Protein AF-A0A920E9E6-F1 (afdb_monomer_lite)

Structure (mmCIF, N/CA/C/O backbone):
data_AF-A0A920E9E6-F1
#
_entry.id   AF-A0A920E9E6-F1
#
loop_
_atom_site.group_PDB
_atom_site.id
_atom_site.type_symbol
_atom_site.label_atom_id
_atom_site.label_alt_id
_atom_site.label_comp_id
_atom_site.label_asym_id
_atom_site.label_entity_id
_atom_site.label_seq_id
_atom_site.pdbx_PDB_ins_code
_atom_site.Cartn_x
_atom_site.Cartn_y
_atom_site.Cartn_z
_atom_site.occupancy
_atom_site.B_iso_or_equiv
_atom_site.auth_seq_id
_atom_site.auth_comp_id
_atom_site.auth_asym_id
_atom_site.auth_atom_id
_atom_site.pdbx_PDB_model_num
ATOM 1 N N . MET A 1 1 ? 6.542 4.806 0.083 1.00 91.62 1 MET A N 1
ATOM 2 C CA . MET A 1 1 ? 5.845 4.880 1.386 1.00 91.62 1 MET A CA 1
ATOM 3 C C . MET A 1 1 ? 5.274 3.517 1.734 1.00 91.62 1 MET A C 1
ATOM 5 O O . MET A 1 1 ? 4.768 2.864 0.834 1.00 91.62 1 MET A O 1
ATOM 9 N N . ALA A 1 2 ? 5.336 3.093 2.996 1.00 94.56 2 ALA A N 1
ATOM 10 C CA . ALA A 1 2 ? 4.721 1.847 3.456 1.00 94.56 2 ALA A CA 1
ATOM 11 C C . ALA A 1 2 ? 3.650 2.130 4.517 1.00 94.56 2 ALA A C 1
ATOM 13 O O . ALA A 1 2 ? 3.844 3.011 5.350 1.00 94.56 2 ALA A O 1
ATOM 14 N N . ILE A 1 3 ? 2.544 1.390 4.472 1.00 95.31 3 ILE A N 1
ATOM 15 C CA . ILE A 1 3 ? 1.413 1.484 5.402 1.00 95.31 3 ILE A CA 1
ATOM 16 C C . ILE A 1 3 ? 1.214 0.118 6.060 1.00 95.31 3 ILE A C 1
ATOM 18 O O . ILE A 1 3 ? 1.211 -0.901 5.370 1.00 95.31 3 ILE A O 1
ATOM 22 N N . ASP A 1 4 ? 1.038 0.105 7.380 1.00 95.56 4 ASP A N 1
ATOM 23 C CA . ASP A 1 4 ? 0.566 -1.065 8.128 1.00 95.56 4 ASP A CA 1
ATOM 24 C C . ASP A 1 4 ? -0.953 -1.200 7.926 1.00 95.56 4 ASP A C 1
ATOM 26 O O . ASP A 1 4 ? -1.716 -0.320 8.325 1.00 95.56 4 ASP A O 1
ATOM 30 N N . HIS A 1 5 ? -1.388 -2.268 7.256 1.00 92.94 5 HIS A N 1
ATOM 31 C CA . HIS A 1 5 ? -2.804 -2.570 7.002 1.00 92.94 5 HIS A CA 1
ATOM 32 C C . HIS A 1 5 ? -3.431 -3.420 8.117 1.00 92.94 5 HIS A C 1
ATOM 34 O O . HIS A 1 5 ? -4.605 -3.783 8.034 1.00 92.94 5 HIS A O 1
ATOM 40 N N . GLY A 1 6 ? -2.679 -3.715 9.180 1.00 92.81 6 GLY A N 1
ATOM 41 C CA . GLY A 1 6 ? -3.085 -4.654 10.214 1.00 92.81 6 GLY A CA 1
ATOM 42 C C . GLY A 1 6 ? -2.985 -6.102 9.723 1.00 92.81 6 GLY A C 1
ATOM 43 O O . GLY A 1 6 ? -2.160 -6.406 8.859 1.00 92.81 6 GLY A O 1
ATOM 44 N N . PRO A 1 7 ? -3.767 -7.028 10.299 1.00 94.19 7 PRO A N 1
ATOM 45 C CA . PRO A 1 7 ? -3.766 -8.404 9.836 1.00 94.19 7 PRO A CA 1
ATOM 46 C C . PRO A 1 7 ? -4.507 -8.542 8.502 1.00 94.19 7 PRO A C 1
ATOM 48 O O . PRO A 1 7 ? -5.372 -7.730 8.171 1.00 94.19 7 PRO A O 1
ATOM 51 N N . ASP A 1 8 ? -4.169 -9.585 7.757 1.00 92.44 8 ASP A N 1
ATOM 52 C CA . ASP A 1 8 ? -4.918 -10.088 6.613 1.00 92.44 8 ASP A CA 1
ATOM 53 C C . ASP A 1 8 ? -6.119 -10.952 7.074 1.00 92.44 8 ASP A C 1
ATOM 55 O O . ASP A 1 8 ? -6.320 -11.141 8.280 1.00 92.44 8 ASP A O 1
ATOM 59 N N . PRO A 1 9 ? -6.934 -11.510 6.156 1.00 89.81 9 PRO A N 1
ATOM 60 C CA . PRO A 1 9 ? -8.052 -12.378 6.533 1.00 89.81 9 PRO A CA 1
ATOM 61 C C . PRO A 1 9 ? -7.647 -13.654 7.296 1.00 89.81 9 PRO A C 1
ATOM 63 O O . PRO A 1 9 ? -8.490 -14.251 7.960 1.00 89.81 9 PRO A O 1
ATOM 66 N N . GLY A 1 10 ? -6.382 -14.077 7.205 1.00 90.69 10 GLY A N 1
ATOM 67 C CA . GLY A 1 10 ? -5.808 -15.201 7.949 1.00 90.69 10 GLY A CA 1
ATOM 68 C C . GLY A 1 10 ? -5.214 -14.817 9.310 1.00 90.69 10 GLY A C 1
ATOM 69 O O . GLY A 1 10 ? -4.783 -15.700 10.048 1.00 90.69 10 GLY A O 1
ATOM 70 N N . GLY A 1 11 ? -5.198 -13.529 9.669 1.00 93.25 11 GLY A N 1
ATOM 71 C CA . GLY A 1 11 ? -4.639 -13.022 10.924 1.00 93.25 11 GLY A CA 1
ATOM 72 C C . GLY A 1 11 ? -3.153 -12.649 10.868 1.00 93.25 11 GLY A C 1
ATOM 73 O O . GLY A 1 11 ? -2.601 -12.201 11.874 1.00 93.25 11 GLY A O 1
ATOM 74 N N . GLU A 1 12 ? -2.486 -12.796 9.724 1.00 94.25 12 GLU A N 1
ATOM 75 C CA . GLU A 1 12 ? -1.070 -12.454 9.572 1.00 94.25 12 GLU A CA 1
ATOM 76 C C . GLU A 1 12 ? -0.887 -10.973 9.248 1.00 94.25 12 GLU A C 1
ATOM 78 O O . GLU A 1 12 ? -1.638 -10.412 8.456 1.00 94.25 12 GLU A O 1
ATOM 83 N N . LYS A 1 13 ? 0.155 -10.332 9.792 1.00 95.31 13 LYS A N 1
ATOM 84 C CA . LYS A 1 13 ? 0.445 -8.919 9.496 1.00 95.31 13 LYS A CA 1
ATOM 85 C C . LYS A 1 13 ? 0.567 -8.659 7.996 1.00 95.31 13 LYS A C 1
ATOM 87 O O . LYS A 1 13 ? 1.121 -9.473 7.252 1.00 95.31 13 LYS A O 1
ATOM 92 N N . LEU A 1 14 ? 0.108 -7.488 7.578 1.00 95.81 14 LEU A N 1
ATOM 93 C CA . LEU A 1 14 ? 0.151 -7.051 6.198 1.00 95.81 14 LEU A CA 1
ATOM 94 C C . LEU A 1 14 ? 0.602 -5.594 6.117 1.00 95.81 14 LEU A C 1
ATOM 96 O O . LEU A 1 14 ? -0.019 -4.688 6.663 1.00 95.81 14 LEU A O 1
ATOM 100 N N . TYR A 1 15 ? 1.685 -5.369 5.390 1.00 96.25 15 TYR A N 1
ATOM 101 C CA . TYR A 1 15 ? 2.197 -4.055 5.035 1.00 96.25 15 TYR A CA 1
ATOM 102 C C . TYR A 1 15 ? 2.004 -3.845 3.540 1.00 96.25 15 TYR A C 1
ATOM 104 O O . TYR A 1 15 ? 2.302 -4.743 2.754 1.00 96.25 15 TYR A O 1
ATOM 112 N N . ALA A 1 16 ? 1.561 -2.658 3.137 1.00 95.00 16 ALA A N 1
ATOM 113 C CA . ALA A 1 16 ? 1.485 -2.274 1.734 1.00 95.00 16 ALA A CA 1
ATOM 114 C C . ALA A 1 16 ? 2.489 -1.168 1.429 1.00 95.00 16 ALA A C 1
ATOM 116 O O . ALA A 1 16 ? 2.504 -0.117 2.069 1.00 95.00 16 ALA A O 1
ATOM 117 N N . LEU A 1 17 ? 3.322 -1.408 0.427 1.00 95.06 17 LEU A N 1
ATOM 118 C CA . LEU A 1 17 ? 4.293 -0.485 -0.121 1.00 95.06 17 LEU A CA 1
ATOM 119 C C . LEU A 1 17 ? 3.733 0.168 -1.386 1.00 95.06 17 LEU A C 1
ATOM 121 O O . LEU A 1 17 ? 3.371 -0.512 -2.343 1.00 95.06 17 LEU A O 1
ATOM 125 N N . TYR A 1 18 ? 3.771 1.495 -1.392 1.00 93.06 18 TYR A N 1
ATOM 126 C CA . TYR A 1 18 ? 3.472 2.375 -2.514 1.00 93.06 18 TYR A CA 1
ATOM 127 C C . TYR A 1 18 ? 4.778 3.061 -2.934 1.00 93.06 18 TYR A C 1
ATOM 129 O O . TYR A 1 18 ? 5.289 3.946 -2.234 1.00 93.06 18 TYR A O 1
ATOM 137 N N . GLY A 1 19 ? 5.383 2.581 -4.017 1.00 90.06 19 GLY A N 1
ATOM 138 C CA . GLY A 1 19 ? 6.571 3.163 -4.639 1.00 90.06 19 GLY A CA 1
ATOM 139 C C . GLY A 1 19 ? 6.209 4.166 -5.732 1.00 90.06 19 GLY A C 1
ATOM 140 O O . GLY A 1 19 ? 5.037 4.359 -6.038 1.00 90.06 19 GLY A O 1
ATOM 141 N N . HIS A 1 20 ? 7.224 4.806 -6.310 1.00 88.06 20 HIS A N 1
ATOM 142 C CA . HIS A 1 20 ? 7.060 5.777 -7.401 1.00 88.06 20 HIS A CA 1
ATOM 143 C C . HIS A 1 20 ? 6.187 7.002 -7.063 1.00 88.06 20 HIS A C 1
ATOM 145 O O . HIS A 1 20 ? 5.621 7.655 -7.937 1.00 88.06 20 HIS A O 1
ATOM 151 N N . LEU A 1 21 ? 6.085 7.335 -5.772 1.00 87.50 21 LEU A N 1
ATOM 152 C CA . LEU A 1 21 ? 5.413 8.543 -5.296 1.00 87.50 21 LEU A CA 1
ATOM 153 C C . LEU A 1 21 ? 6.378 9.735 -5.294 1.00 87.50 21 LEU A C 1
ATOM 155 O O . LEU A 1 21 ? 7.560 9.582 -4.978 1.00 87.50 21 LEU A O 1
ATOM 159 N N . GLY A 1 22 ? 5.859 10.914 -5.633 1.00 86.12 22 GLY A N 1
ATOM 160 C CA . GLY A 1 22 ? 6.586 12.182 -5.620 1.00 86.12 22 GLY A CA 1
ATOM 161 C C . GLY A 1 22 ? 6.277 12.986 -4.364 1.00 86.12 22 GLY A C 1
ATOM 162 O O . GLY A 1 22 ? 7.109 13.090 -3.466 1.00 86.12 22 GLY A O 1
ATOM 163 N N . ALA A 1 23 ? 5.070 13.551 -4.305 1.00 87.81 23 ALA A N 1
ATOM 164 C CA . ALA A 1 23 ? 4.576 14.269 -3.135 1.00 87.81 23 ALA A CA 1
ATOM 165 C C . ALA A 1 23 ? 3.841 13.314 -2.184 1.00 87.81 23 ALA A C 1
ATOM 167 O O . ALA A 1 23 ? 3.077 12.450 -2.619 1.00 87.81 23 ALA A O 1
ATOM 168 N N . HIS A 1 24 ? 4.053 13.481 -0.880 1.00 92.19 24 HIS A N 1
ATOM 169 C CA . HIS A 1 24 ? 3.324 12.757 0.162 1.00 92.19 24 HIS A CA 1
ATOM 170 C C . HIS A 1 24 ? 2.268 13.677 0.785 1.00 92.19 24 HIS A C 1
ATOM 172 O O . HIS A 1 24 ? 2.493 14.878 0.915 1.00 92.19 24 HIS A O 1
ATOM 178 N N . SER A 1 25 ? 1.119 13.116 1.161 1.00 93.44 25 SER A N 1
ATOM 179 C CA . SER A 1 25 ? 0.017 13.841 1.818 1.00 93.44 25 SER A CA 1
ATOM 180 C C . SER A 1 25 ? -0.221 13.388 3.260 1.00 93.44 25 SER A C 1
ATOM 182 O O . SER A 1 25 ? -1.208 13.797 3.859 1.00 93.44 25 SER A O 1
ATOM 184 N N . VAL A 1 26 ? 0.650 12.520 3.779 1.00 94.81 26 VAL A N 1
ATOM 185 C CA . VAL A 1 26 ? 0.593 11.943 5.128 1.00 94.81 26 VAL A CA 1
ATOM 186 C C . VAL A 1 26 ? 2.002 11.818 5.705 1.00 94.81 26 VAL A C 1
ATOM 188 O O . VAL A 1 26 ? 2.983 11.772 4.951 1.00 94.81 26 VAL A O 1
ATOM 191 N N . GLU A 1 27 ? 2.094 11.727 7.029 1.00 95.12 27 GLU A N 1
ATOM 192 C CA . GLU A 1 27 ? 3.361 11.625 7.766 1.00 95.12 27 GLU A CA 1
ATOM 193 C C . GLU A 1 27 ? 3.581 10.246 8.417 1.00 95.12 27 GLU A C 1
ATOM 195 O O . GLU A 1 27 ? 2.673 9.419 8.534 1.00 95.12 27 GLU A O 1
ATOM 200 N N . GLU A 1 28 ? 4.820 9.964 8.841 1.00 93.56 28 GLU A N 1
ATOM 201 C CA . GLU A 1 28 ? 5.134 8.724 9.561 1.00 93.56 28 GLU A CA 1
ATOM 202 C C . GLU A 1 28 ? 4.382 8.673 10.901 1.00 93.56 28 GLU A C 1
ATOM 204 O O . GLU A 1 28 ? 4.426 9.607 11.696 1.00 93.56 28 GLU A O 1
ATOM 209 N N . GLY A 1 29 ? 3.690 7.559 11.152 1.00 95.06 29 GLY A N 1
ATOM 210 C CA . GLY A 1 29 ? 2.857 7.373 12.344 1.00 95.06 29 GLY A CA 1
ATOM 211 C C . GLY A 1 29 ? 1.410 7.859 12.195 1.00 95.06 29 GLY A C 1
ATOM 212 O O . GLY A 1 29 ? 0.590 7.577 13.072 1.00 95.06 29 GLY A O 1
ATOM 213 N N . GLU A 1 30 ? 1.060 8.523 11.090 1.00 97.00 30 GLU A N 1
ATOM 214 C CA . GLU A 1 30 ? -0.317 8.930 10.821 1.00 97.00 30 GLU A CA 1
ATOM 215 C C . GLU A 1 30 ? -1.222 7.716 10.549 1.00 97.00 30 GLU A C 1
ATOM 217 O O . GLU A 1 30 ? -0.883 6.799 9.795 1.00 97.00 30 GLU A O 1
ATOM 222 N N . LYS A 1 31 ? -2.417 7.713 11.154 1.00 95.69 31 LYS A N 1
ATOM 223 C CA . LYS A 1 31 ? -3.454 6.717 10.861 1.00 95.69 31 LYS A CA 1
ATOM 224 C C . LYS A 1 31 ? -4.239 7.141 9.629 1.00 95.69 31 LYS A C 1
ATOM 226 O O . LYS A 1 31 ? -4.950 8.142 9.663 1.00 95.69 31 LYS A O 1
ATOM 231 N N . VAL A 1 32 ? -4.181 6.321 8.589 1.00 93.38 32 VAL A N 1
ATOM 232 C CA . VAL A 1 32 ? -4.903 6.556 7.336 1.00 93.38 32 VAL A CA 1
ATOM 233 C C . VAL A 1 32 ? -6.196 5.748 7.263 1.00 93.38 32 VAL A C 1
ATOM 235 O O . VAL A 1 32 ? -6.315 4.670 7.848 1.00 93.38 32 VAL A O 1
ATOM 238 N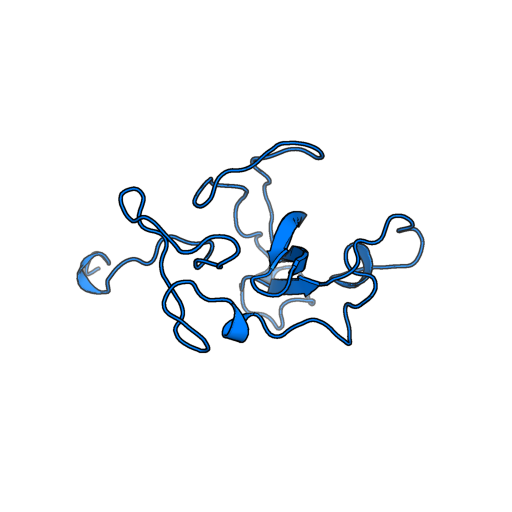 N . LYS A 1 33 ? -7.180 6.261 6.523 1.00 91.12 33 LYS A N 1
ATOM 239 C CA . LYS A 1 33 ? -8.436 5.558 6.220 1.00 91.12 33 LYS A CA 1
ATOM 240 C C . LYS A 1 33 ? -8.406 4.969 4.812 1.00 91.12 33 LYS A C 1
ATOM 242 O O . LYS A 1 33 ? -7.746 5.496 3.918 1.00 91.12 33 LYS A O 1
ATOM 247 N N . ARG A 1 34 ? -9.173 3.898 4.586 1.00 89.94 34 ARG A N 1
ATOM 248 C CA . ARG A 1 34 ? -9.397 3.359 3.235 1.00 89.94 34 ARG A CA 1
ATOM 249 C C . ARG A 1 34 ? -9.910 4.478 2.318 1.00 89.94 34 ARG A C 1
ATOM 251 O O . ARG A 1 34 ? -10.834 5.195 2.692 1.00 89.94 34 ARG A O 1
ATOM 258 N N . GLY A 1 35 ? -9.283 4.634 1.153 1.00 88.50 35 GLY A N 1
ATOM 259 C CA . GLY A 1 35 ? -9.620 5.676 0.179 1.00 88.50 35 GLY A CA 1
ATOM 260 C C . GLY A 1 35 ? -9.076 7.077 0.479 1.00 88.50 35 GLY A C 1
ATOM 261 O O . GLY A 1 35 ? -9.276 7.981 -0.327 1.00 88.50 35 GLY A O 1
ATOM 262 N N . GLN A 1 36 ? -8.378 7.284 1.601 1.00 91.00 36 GLN A N 1
ATOM 263 C CA . GLN A 1 36 ? -7.699 8.551 1.878 1.00 91.00 36 GLN A CA 1
ATOM 264 C C . GLN A 1 36 ? -6.561 8.774 0.873 1.00 91.00 36 GLN A C 1
ATOM 266 O O . GLN A 1 36 ? -5.777 7.866 0.595 1.00 91.00 36 GLN A O 1
ATOM 271 N N . LYS A 1 37 ? -6.435 10.002 0.357 1.00 90.38 37 LYS A N 1
ATOM 272 C CA . LYS A 1 37 ? -5.278 10.398 -0.453 1.00 90.38 37 LYS A CA 1
ATOM 273 C C . LYS A 1 37 ? -4.029 10.430 0.430 1.00 90.38 37 LYS A C 1
ATOM 275 O O . LYS A 1 37 ? -3.977 11.181 1.396 1.00 90.38 37 LYS A O 1
ATOM 280 N N . ILE A 1 38 ? -3.028 9.633 0.065 1.00 92.25 38 ILE A N 1
ATOM 281 C CA . ILE A 1 38 ? -1.755 9.513 0.799 1.00 92.25 38 ILE A CA 1
ATOM 282 C C . ILE A 1 38 ? -0.568 10.145 0.057 1.00 92.25 38 ILE A C 1
ATOM 284 O O . ILE A 1 38 ? 0.502 10.336 0.630 1.00 92.25 38 ILE A O 1
ATOM 288 N N . GLY A 1 39 ? -0.738 10.492 -1.218 1.00 91.19 39 GLY A N 1
ATOM 289 C CA . GLY A 1 39 ? 0.298 11.123 -2.024 1.00 91.19 39 GLY A CA 1
ATOM 290 C C . GLY A 1 39 ? -0.088 11.239 -3.492 1.00 91.19 39 GLY A C 1
ATOM 291 O O . GLY A 1 39 ? -1.232 10.980 -3.874 1.00 91.19 39 GLY A O 1
ATOM 292 N N . GLU A 1 40 ? 0.888 11.625 -4.304 1.00 89.12 40 GLU A N 1
ATOM 293 C CA . GLU A 1 40 ? 0.780 11.768 -5.755 1.00 89.12 40 GLU A CA 1
ATOM 294 C C . GLU A 1 40 ? 1.909 11.007 -6.451 1.00 89.12 40 GLU A C 1
ATOM 296 O O . GLU A 1 40 ? 3.005 10.850 -5.902 1.00 89.12 40 GLU A O 1
ATOM 301 N N . MET A 1 41 ? 1.642 10.538 -7.671 1.00 85.19 41 MET A N 1
ATOM 302 C CA . MET A 1 41 ? 2.656 9.903 -8.513 1.00 85.19 41 MET A CA 1
ATOM 303 C C . MET A 1 41 ? 3.807 10.875 -8.781 1.00 85.19 41 MET A C 1
ATOM 305 O O . MET A 1 41 ? 3.587 12.049 -9.072 1.00 85.19 41 MET A O 1
ATOM 309 N N . GLY A 1 42 ? 5.039 10.386 -8.666 1.00 79.75 42 GLY A N 1
ATOM 310 C CA . GLY A 1 42 ? 6.224 11.157 -9.020 1.00 79.75 42 GLY A CA 1
ATOM 311 C C . GLY A 1 42 ? 6.398 11.270 -10.533 1.00 79.75 42 GLY A C 1
ATOM 312 O O . GLY A 1 42 ? 5.922 10.424 -11.290 1.00 79.75 42 GLY A O 1
ATOM 313 N N . ASP A 1 43 ? 7.133 12.294 -10.975 1.00 72.38 43 ASP A N 1
ATOM 314 C CA . ASP A 1 43 ? 7.628 12.401 -12.356 1.00 72.38 43 ASP A CA 1
ATOM 315 C C . ASP A 1 43 ? 8.814 11.446 -12.560 1.00 72.38 43 ASP A C 1
ATOM 317 O O . ASP A 1 43 ? 9.991 11.810 -12.632 1.00 72.38 43 ASP A O 1
ATOM 321 N N . ASP A 1 44 ? 8.472 10.167 -12.550 1.00 61.59 44 ASP A N 1
ATOM 322 C CA . ASP A 1 44 ? 9.399 9.051 -12.472 1.00 61.59 44 ASP A CA 1
ATOM 323 C C . ASP A 1 44 ? 9.937 8.625 -13.847 1.00 61.59 44 ASP A C 1
ATOM 325 O O . ASP A 1 44 ? 10.834 7.785 -13.934 1.00 61.59 44 ASP A O 1
ATOM 329 N N . LEU A 1 45 ? 9.471 9.277 -14.921 1.00 54.62 45 LEU A N 1
ATOM 330 C CA . LEU A 1 45 ? 10.041 9.178 -16.270 1.00 54.62 45 LEU A CA 1
ATOM 331 C C . LEU A 1 45 ? 11.498 9.670 -16.315 1.00 54.62 45 LEU A C 1
ATOM 333 O O . LEU A 1 45 ? 12.273 9.246 -17.166 1.00 54.62 45 LEU A O 1
ATOM 337 N N . LYS A 1 46 ? 11.898 10.535 -15.372 1.00 52.50 46 LYS A N 1
ATOM 338 C CA . LYS A 1 46 ? 13.274 11.046 -15.252 1.00 52.50 46 LYS A CA 1
ATOM 339 C C . LYS A 1 46 ? 14.219 10.098 -14.505 1.00 52.50 46 LYS A C 1
ATOM 341 O O . LYS A 1 46 ? 15.418 10.364 -14.439 1.00 52.50 46 LYS A O 1
ATOM 346 N N . ARG A 1 47 ? 13.710 9.014 -13.909 1.00 56.22 47 ARG A N 1
ATOM 347 C CA . ARG A 1 47 ? 14.491 8.068 -13.100 1.00 56.22 47 ARG A CA 1
ATOM 348 C C . ARG A 1 47 ? 14.513 6.711 -13.798 1.00 56.22 47 ARG A C 1
ATOM 350 O O . ARG A 1 47 ? 13.477 6.098 -14.004 1.00 56.22 47 ARG A O 1
ATOM 357 N N . ASN A 1 48 ? 15.710 6.200 -14.090 1.00 55.78 48 ASN A N 1
ATOM 358 C CA . ASN A 1 48 ? 15.952 4.944 -14.826 1.00 55.78 48 ASN A CA 1
ATOM 359 C C . ASN A 1 48 ? 15.331 3.676 -14.181 1.00 55.78 48 ASN A C 1
ATOM 361 O O . ASN A 1 48 ? 15.416 2.586 -14.736 1.00 55.78 48 ASN A O 1
ATOM 365 N N . CYS A 1 49 ? 14.731 3.804 -12.994 1.00 58.06 49 CYS A N 1
ATOM 366 C CA . CYS A 1 49 ? 14.155 2.720 -12.201 1.00 58.06 49 CYS A CA 1
ATOM 367 C C . CYS A 1 49 ? 12.726 2.325 -12.614 1.00 58.06 49 CYS A C 1
ATOM 369 O O . CYS A 1 49 ? 12.199 1.373 -12.050 1.00 58.06 49 CYS A O 1
ATOM 371 N N . THR A 1 50 ? 12.091 3.038 -13.550 1.00 57.44 50 THR A N 1
ATOM 372 C CA . THR A 1 50 ? 10.688 2.804 -13.956 1.00 57.44 50 THR A CA 1
ATOM 373 C C . THR A 1 50 ? 10.534 2.110 -15.306 1.00 57.44 50 THR A C 1
ATOM 375 O O . THR A 1 50 ? 9.419 1.939 -15.792 1.00 57.44 50 THR A O 1
ATOM 378 N N . GLY A 1 51 ? 11.643 1.732 -15.951 1.00 60.03 51 GLY A N 1
ATOM 379 C CA . GLY A 1 51 ? 11.608 1.178 -17.308 1.00 60.03 51 GLY A CA 1
ATOM 380 C C . GLY A 1 51 ? 11.103 2.172 -18.363 1.00 60.03 51 GLY A C 1
ATOM 381 O O . GLY A 1 51 ? 10.705 1.754 -19.444 1.00 60.03 51 GLY A O 1
ATOM 382 N N . GLY A 1 52 ? 11.096 3.476 -18.050 1.00 66.56 52 GLY A N 1
ATOM 383 C CA . GLY A 1 52 ? 10.667 4.541 -18.960 1.00 66.56 52 GLY A CA 1
ATOM 384 C C . GLY A 1 52 ? 9.155 4.775 -19.019 1.00 66.56 52 GLY A C 1
ATOM 385 O O . GLY A 1 52 ? 8.711 5.562 -19.849 1.00 66.56 52 GLY A O 1
ATOM 386 N N . VAL A 1 53 ? 8.362 4.135 -18.150 1.00 71.94 53 VAL A N 1
ATOM 387 C CA . VAL A 1 53 ? 6.904 4.326 -18.072 1.00 71.94 53 VAL A CA 1
ATOM 388 C C . VAL A 1 53 ? 6.509 4.667 -16.640 1.00 71.94 53 VAL A C 1
ATOM 390 O O . VAL A 1 53 ? 6.804 3.916 -15.713 1.00 71.94 53 VAL A O 1
ATOM 393 N N . GLY A 1 54 ? 5.814 5.790 -16.451 1.00 77.38 54 GLY A N 1
ATOM 394 C CA . GLY A 1 54 ? 5.261 6.159 -15.150 1.00 77.38 54 GLY A CA 1
ATOM 395 C C . GLY A 1 54 ? 4.215 5.140 -14.702 1.00 77.38 54 GLY A C 1
ATOM 396 O O . GLY A 1 54 ? 3.204 4.949 -15.372 1.00 77.38 54 GLY A O 1
ATOM 397 N N . HIS A 1 55 ? 4.461 4.476 -13.576 1.00 84.38 55 HIS A N 1
ATOM 398 C CA . HIS A 1 55 ? 3.554 3.482 -13.011 1.00 84.38 55 HIS A CA 1
ATOM 399 C C . HIS A 1 55 ? 3.658 3.463 -11.488 1.00 84.38 55 HIS A C 1
ATOM 401 O O . HIS A 1 55 ? 4.672 3.859 -10.917 1.00 84.38 55 HIS A O 1
ATOM 407 N N . LEU A 1 56 ? 2.610 2.977 -10.826 1.00 86.38 56 LEU A N 1
ATOM 408 C CA . LEU A 1 56 ? 2.616 2.749 -9.385 1.00 86.38 56 LEU A CA 1
ATOM 409 C C . LEU A 1 56 ? 3.276 1.400 -9.078 1.00 86.38 56 LEU A C 1
ATOM 411 O O . LEU A 1 56 ? 2.795 0.362 -9.530 1.00 86.38 56 LEU A O 1
ATOM 415 N N . HIS A 1 57 ? 4.323 1.396 -8.250 1.00 89.94 57 HIS A N 1
ATOM 416 C CA . HIS A 1 57 ? 4.817 0.156 -7.642 1.00 89.94 57 HIS A CA 1
ATOM 417 C C . HIS A 1 57 ? 3.966 -0.145 -6.416 1.00 89.94 57 HIS A C 1
ATOM 419 O O . HIS A 1 57 ? 4.079 0.543 -5.402 1.00 89.94 57 HIS A O 1
ATOM 425 N N . PHE A 1 58 ? 3.121 -1.166 -6.502 1.00 92.38 58 PHE A N 1
ATOM 426 C CA . PHE A 1 58 ? 2.326 -1.645 -5.378 1.00 92.38 58 PHE A CA 1
ATOM 427 C C . PHE A 1 58 ? 2.792 -3.041 -4.978 1.00 92.38 58 PHE A C 1
ATOM 429 O O . PHE A 1 58 ? 2.791 -3.962 -5.792 1.00 92.38 58 PHE A O 1
ATOM 436 N N . GLN A 1 59 ? 3.202 -3.199 -3.724 1.00 94.69 59 GLN A N 1
ATOM 437 C CA . GLN A 1 59 ? 3.730 -4.459 -3.213 1.00 94.69 59 GLN A CA 1
ATOM 438 C C . GLN A 1 59 ? 3.277 -4.684 -1.776 1.00 94.69 59 GLN A C 1
ATOM 440 O O . GLN A 1 59 ? 3.202 -3.742 -0.996 1.00 94.69 59 GLN A O 1
ATOM 445 N N . LEU A 1 60 ? 3.031 -5.938 -1.408 1.00 95.75 60 LEU A N 1
ATOM 446 C CA . LEU A 1 60 ? 2.753 -6.316 -0.028 1.00 95.75 60 LEU A CA 1
ATOM 447 C C . LEU A 1 60 ? 3.988 -6.908 0.656 1.00 95.75 60 LEU A C 1
ATOM 449 O O . LEU A 1 60 ? 4.934 -7.340 0.002 1.00 95.75 60 LEU A O 1
ATOM 453 N N . GLY A 1 61 ? 3.960 -6.950 1.981 1.00 96.69 61 GLY A N 1
ATOM 454 C CA . GLY A 1 61 ? 4.926 -7.671 2.801 1.00 96.69 61 GLY A CA 1
ATOM 455 C C . GLY A 1 61 ? 4.327 -8.039 4.151 1.00 96.69 61 GLY A C 1
ATOM 456 O O . GLY A 1 61 ? 3.352 -7.445 4.602 1.00 96.69 61 GLY A O 1
ATOM 457 N N . ARG A 1 62 ? 4.918 -9.026 4.806 1.00 96.00 62 ARG A N 1
ATOM 458 C CA . ARG A 1 62 ? 4.591 -9.485 6.159 1.00 96.00 62 ARG A CA 1
ATOM 459 C C . ARG A 1 62 ? 5.471 -8.821 7.210 1.00 96.00 62 ARG A C 1
ATOM 461 O O . ARG A 1 62 ? 5.100 -8.766 8.382 1.00 96.00 62 ARG A O 1
ATOM 468 N N . ARG A 1 63 ? 6.652 -8.330 6.813 1.00 95.56 63 ARG A N 1
ATOM 469 C CA . ARG A 1 63 ? 7.680 -7.826 7.732 1.00 95.56 63 ARG A CA 1
ATOM 470 C C . ARG A 1 63 ? 8.171 -6.442 7.325 1.00 95.56 63 ARG A C 1
ATOM 472 O O . ARG A 1 63 ? 8.832 -6.275 6.301 1.00 95.56 63 ARG A O 1
ATOM 479 N N . TYR A 1 64 ? 7.889 -5.453 8.170 1.00 94.81 64 TYR A N 1
ATOM 480 C CA . TYR A 1 64 ? 8.427 -4.105 8.019 1.00 94.81 64 TYR A CA 1
ATOM 481 C C . TYR A 1 64 ? 9.877 -4.023 8.502 1.00 94.81 64 TYR A C 1
ATOM 483 O O . TYR A 1 64 ? 10.218 -4.508 9.581 1.00 94.81 64 TYR A O 1
ATOM 491 N N . ARG A 1 65 ? 10.728 -3.365 7.714 1.00 94.25 65 ARG A N 1
ATOM 492 C CA . ARG A 1 65 ? 12.148 -3.183 8.000 1.00 94.25 65 ARG A CA 1
ATOM 493 C C . ARG A 1 65 ? 12.387 -1.934 8.843 1.00 94.25 65 ARG A C 1
ATOM 495 O O . ARG A 1 65 ? 12.130 -0.812 8.412 1.00 94.25 65 ARG A O 1
ATOM 502 N N . THR A 1 66 ? 13.005 -2.121 10.004 1.00 90.94 66 THR A N 1
ATOM 503 C CA . THR A 1 66 ? 13.408 -1.018 10.893 1.00 90.94 66 THR A CA 1
ATOM 504 C C . THR A 1 66 ? 14.810 -0.483 10.582 1.00 90.94 66 THR A C 1
ATOM 506 O O . THR A 1 66 ? 15.023 0.727 10.607 1.00 90.94 66 THR A O 1
ATOM 509 N N . SER A 1 67 ? 15.769 -1.349 10.227 1.00 90.62 67 SER A N 1
ATOM 510 C CA . SER A 1 67 ? 17.144 -0.946 9.882 1.00 90.62 67 SER A CA 1
ATOM 511 C C . SER A 1 67 ? 17.336 -0.758 8.376 1.00 90.62 67 SER A C 1
ATOM 513 O O . SER A 1 67 ? 17.320 -1.719 7.607 1.00 90.62 67 SER A O 1
ATOM 515 N N . LYS A 1 68 ? 17.553 0.491 7.951 1.00 87.19 68 LYS A N 1
ATOM 516 C CA . LYS A 1 68 ? 17.454 0.906 6.540 1.00 87.19 68 LYS A CA 1
ATOM 517 C C . LYS A 1 68 ? 18.806 1.148 5.842 1.00 87.19 68 LYS A C 1
ATOM 519 O O . LYS A 1 68 ? 18.846 1.333 4.633 1.00 87.19 68 LYS A O 1
ATOM 524 N N . GLN A 1 69 ? 19.922 1.095 6.577 1.00 80.06 69 GLN A N 1
ATOM 525 C CA . GLN A 1 69 ? 21.232 1.663 6.191 1.00 80.06 69 GLN A CA 1
ATOM 526 C C . GLN A 1 69 ? 21.863 1.145 4.882 1.00 80.06 69 GLN A C 1
ATOM 528 O O . GLN A 1 69 ? 22.675 1.851 4.296 1.00 80.06 69 GLN A O 1
ATOM 533 N N . ARG A 1 70 ? 21.514 -0.058 4.408 1.00 87.56 70 ARG A N 1
ATOM 534 C CA . ARG A 1 70 ? 22.089 -0.661 3.182 1.00 87.56 70 ARG A CA 1
ATOM 535 C C . ARG A 1 70 ? 21.062 -1.019 2.111 1.00 87.56 70 ARG A C 1
ATOM 537 O O . ARG A 1 70 ? 21.399 -1.666 1.124 1.00 87.56 70 ARG A O 1
ATOM 544 N N . TRP A 1 71 ? 19.800 -0.692 2.353 1.00 89.38 71 TRP A N 1
ATOM 545 C CA . TRP A 1 71 ? 18.692 -1.148 1.529 1.00 89.38 71 TRP A CA 1
ATOM 546 C C . TRP A 1 71 ? 18.151 0.001 0.694 1.00 89.38 71 TRP A C 1
ATOM 548 O O . TRP A 1 71 ? 18.234 1.160 1.081 1.00 89.38 71 TRP A O 1
ATOM 558 N N . TRP A 1 72 ? 17.603 -0.326 -0.464 1.00 86.38 72 TRP A N 1
ATOM 559 C CA . TRP A 1 72 ? 17.017 0.632 -1.391 1.00 86.38 72 TRP A CA 1
ATOM 560 C C . TRP A 1 72 ? 15.801 -0.009 -2.067 1.00 86.38 72 TRP A C 1
ATOM 562 O O . TRP A 1 72 ? 15.586 -1.219 -1.952 1.00 86.38 72 TRP A O 1
ATOM 572 N N . GLY A 1 73 ? 14.979 0.802 -2.735 1.00 86.88 73 GLY A N 1
ATOM 573 C CA . GLY A 1 73 ? 13.756 0.322 -3.384 1.00 86.88 73 GLY A CA 1
AT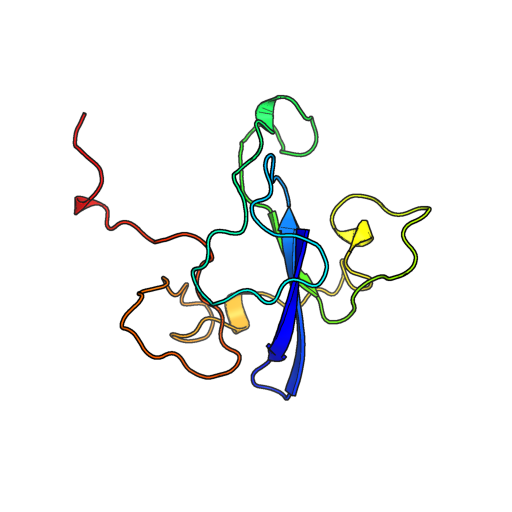OM 574 C C . GLY A 1 73 ? 12.776 -0.312 -2.390 1.00 86.88 73 GLY A C 1
ATOM 575 O O . GLY A 1 73 ? 12.628 0.164 -1.264 1.00 86.88 73 GLY A O 1
ATOM 576 N N . SER A 1 74 ? 12.117 -1.405 -2.783 1.00 89.56 74 SER A N 1
ATOM 577 C CA . SER A 1 74 ? 11.167 -2.107 -1.908 1.00 89.56 74 SER A CA 1
ATOM 578 C C . SER A 1 74 ? 11.819 -2.711 -0.666 1.00 89.56 74 SER A C 1
ATOM 580 O O . SER A 1 74 ? 11.237 -2.666 0.420 1.00 89.56 74 SER A O 1
ATOM 582 N N . ALA A 1 75 ? 13.066 -3.171 -0.790 1.00 92.06 75 ALA A N 1
ATOM 583 C CA . ALA A 1 75 ? 13.831 -3.727 0.317 1.00 92.06 75 ALA A CA 1
ATOM 584 C C . ALA A 1 75 ? 14.123 -2.698 1.419 1.00 92.06 75 ALA A C 1
ATOM 586 O O . ALA A 1 75 ? 14.439 -3.099 2.532 1.00 92.06 75 ALA A O 1
ATOM 587 N N . TYR A 1 76 ? 14.018 -1.392 1.147 1.00 93.12 76 TYR A N 1
ATOM 588 C CA . TYR A 1 76 ? 14.147 -0.349 2.172 1.00 93.12 76 TYR A CA 1
ATOM 589 C C . TYR A 1 76 ? 13.047 -0.446 3.238 1.00 93.12 76 TYR A C 1
ATOM 591 O O . TYR A 1 76 ? 13.307 -0.179 4.409 1.00 93.12 76 TYR A O 1
ATOM 599 N N . PHE A 1 77 ? 11.836 -0.853 2.840 1.00 94.69 77 PHE A N 1
ATOM 600 C CA . PHE A 1 77 ? 10.666 -0.922 3.718 1.00 94.69 77 PHE A CA 1
ATOM 601 C C . PHE A 1 77 ? 10.275 -2.349 4.096 1.00 94.69 77 PHE A C 1
ATOM 603 O O . PHE A 1 77 ? 9.798 -2.558 5.205 1.00 94.69 77 PHE A O 1
ATOM 610 N N . LEU A 1 78 ? 10.453 -3.319 3.197 1.00 95.62 78 LEU A N 1
ATOM 611 C CA . LEU A 1 78 ? 9.993 -4.694 3.395 1.00 95.62 78 LEU A CA 1
ATOM 612 C C . LEU A 1 78 ? 11.185 -5.639 3.552 1.00 95.62 78 LEU A C 1
ATOM 614 O O . LEU A 1 78 ? 12.110 -5.655 2.732 1.00 95.62 78 LEU A O 1
ATOM 618 N N . GLU A 1 79 ? 11.187 -6.438 4.617 1.00 95.06 79 GLU A N 1
ATOM 619 C CA . GLU A 1 79 ? 12.242 -7.432 4.830 1.00 95.06 79 GLU A CA 1
ATOM 620 C C . GLU A 1 79 ? 12.105 -8.627 3.897 1.00 95.06 79 GLU A C 1
ATOM 622 O O . GLU A 1 79 ? 13.097 -9.144 3.387 1.00 95.06 79 GLU A O 1
ATOM 627 N N . ASP A 1 80 ? 10.861 -9.015 3.658 1.00 94.38 80 ASP A N 1
ATOM 628 C CA . ASP A 1 80 ? 10.416 -10.129 2.838 1.00 94.38 80 ASP A CA 1
ATOM 629 C C . ASP A 1 80 ? 10.085 -9.693 1.408 1.00 94.38 80 ASP A C 1
ATOM 631 O O . ASP A 1 80 ? 9.255 -10.292 0.741 1.00 94.38 80 ASP A O 1
ATOM 635 N N . TYR A 1 81 ? 10.758 -8.657 0.899 1.00 90.44 81 TYR A N 1
ATOM 636 C CA . TYR A 1 81 ? 10.472 -8.089 -0.421 1.00 90.44 81 TYR A CA 1
ATOM 637 C C . TYR A 1 81 ? 10.552 -9.096 -1.589 1.00 90.44 81 TYR A C 1
ATOM 639 O O . TYR A 1 81 ? 10.006 -8.810 -2.652 1.00 90.44 81 TYR A O 1
ATOM 647 N N . ARG A 1 82 ? 11.245 -10.234 -1.414 1.00 90.88 82 ARG A N 1
ATOM 648 C CA . ARG A 1 82 ? 11.329 -11.336 -2.393 1.00 90.88 82 ARG A CA 1
ATOM 649 C C . ARG A 1 82 ?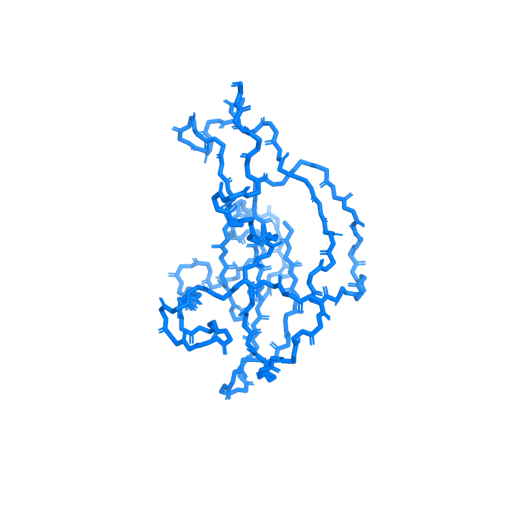 10.237 -12.391 -2.228 1.00 90.88 82 ARG A C 1
ATOM 651 O O . ARG A 1 82 ? 9.853 -12.998 -3.217 1.00 90.88 82 ARG A O 1
ATOM 658 N N . ASP A 1 83 ? 9.739 -12.560 -1.008 1.00 93.25 83 ASP A N 1
ATOM 659 C CA . ASP A 1 83 ? 8.735 -13.560 -0.624 1.00 93.25 83 ASP A CA 1
ATOM 660 C C . ASP A 1 83 ? 7.395 -12.874 -0.312 1.00 93.25 83 ASP A C 1
ATOM 662 O O . ASP A 1 83 ? 6.620 -13.301 0.544 1.00 93.25 83 ASP A O 1
ATOM 666 N N . ALA A 1 84 ? 7.156 -11.750 -0.988 1.00 93.00 84 ALA A N 1
ATOM 667 C CA . ALA A 1 84 ? 6.007 -10.895 -0.776 1.00 93.00 84 ALA A CA 1
ATOM 668 C C . ALA A 1 84 ? 4.701 -11.632 -1.123 1.00 93.00 84 ALA A C 1
ATOM 670 O O . ALA A 1 84 ? 4.618 -12.269 -2.179 1.00 93.00 84 ALA A O 1
ATOM 671 N N . PRO A 1 85 ? 3.650 -11.515 -0.290 1.00 94.94 85 PRO A N 1
ATOM 672 C CA . PRO A 1 85 ? 2.366 -12.119 -0.596 1.00 94.94 85 PRO A CA 1
ATOM 673 C C . PRO A 1 85 ? 1.751 -11.473 -1.845 1.00 94.94 85 PRO A C 1
ATOM 675 O O . PRO A 1 85 ? 1.858 -10.265 -2.067 1.00 94.94 85 PRO A O 1
ATOM 678 N N . ASN A 1 86 ? 1.080 -12.286 -2.662 1.00 94.69 86 ASN A N 1
ATOM 679 C CA . ASN A 1 86 ? 0.452 -11.812 -3.889 1.00 94.69 86 ASN A CA 1
ATOM 680 C C . ASN A 1 86 ? -0.770 -10.928 -3.555 1.00 94.69 86 ASN A C 1
ATOM 682 O O . ASN A 1 86 ? -1.744 -11.453 -3.009 1.00 94.69 86 ASN A O 1
ATOM 686 N N . PRO A 1 87 ? -0.781 -9.626 -3.916 1.00 93.44 87 PRO A N 1
ATOM 687 C CA . PRO A 1 87 ? -1.904 -8.734 -3.625 1.00 93.44 87 PRO A CA 1
ATOM 688 C C . PRO A 1 87 ? -3.224 -9.186 -4.234 1.00 93.44 87 PRO A C 1
ATOM 690 O O . PRO A 1 87 ? -4.280 -8.893 -3.677 1.00 93.44 87 PRO A O 1
ATOM 693 N N . HIS A 1 88 ? -3.177 -9.958 -5.321 1.00 94.62 88 HIS A N 1
ATOM 694 C CA . HIS A 1 88 ? -4.383 -10.473 -5.944 1.00 94.62 88 HIS A CA 1
ATOM 695 C C . HIS A 1 88 ? -5.173 -11.432 -5.061 1.00 94.62 88 HIS A C 1
ATOM 697 O O . HIS A 1 88 ? -6.339 -11.657 -5.341 1.00 94.62 88 HIS A O 1
ATOM 703 N N . LEU A 1 89 ? -4.609 -11.955 -3.976 1.00 95.38 89 LEU A N 1
ATOM 704 C CA . LEU A 1 89 ? -5.334 -12.845 -3.070 1.00 95.38 89 LEU A CA 1
ATOM 705 C C . LEU A 1 89 ? -6.219 -12.108 -2.052 1.00 95.38 89 LEU A C 1
ATOM 707 O O . LEU A 1 89 ? -7.006 -12.758 -1.372 1.00 95.38 89 LEU A O 1
ATOM 711 N N . TYR A 1 90 ? -6.113 -10.778 -1.947 1.00 95.06 90 TYR A N 1
ATOM 712 C CA . TYR A 1 90 ? -6.683 -10.019 -0.826 1.00 95.06 90 TYR A CA 1
ATOM 713 C C . TYR A 1 90 ? -7.744 -8.990 -1.227 1.00 95.06 90 TYR A C 1
ATOM 715 O O . TYR A 1 90 ? -8.169 -8.205 -0.381 1.00 95.06 90 TYR A O 1
ATOM 723 N N . TRP A 1 91 ? -8.178 -8.942 -2.488 1.00 94.81 91 TRP A N 1
ATOM 724 C CA . TRP A 1 91 ? -9.194 -7.975 -2.909 1.00 94.81 91 TRP A CA 1
ATOM 725 C C . TRP A 1 91 ? -10.547 -8.209 -2.228 1.00 94.81 91 TRP A C 1
ATOM 727 O O . TRP A 1 91 ? -10.929 -9.339 -1.928 1.00 94.81 91 TRP A O 1
ATOM 737 N N . ALA A 1 92 ? -11.279 -7.124 -1.987 1.00 94.38 92 ALA A N 1
ATOM 738 C CA . ALA A 1 92 ? -12.513 -7.146 -1.211 1.00 94.38 92 ALA A CA 1
ATOM 739 C C . ALA A 1 92 ? -13.687 -7.880 -1.876 1.00 94.38 92 ALA A C 1
ATOM 741 O O . ALA A 1 92 ? -14.523 -8.426 -1.162 1.00 94.38 92 ALA A O 1
ATOM 742 N N . ASP A 1 93 ? -13.721 -7.938 -3.206 1.00 93.94 93 ASP A N 1
ATOM 743 C CA . ASP A 1 93 ? -14.696 -8.718 -3.979 1.00 93.94 93 ASP A CA 1
ATOM 744 C C . ASP A 1 93 ? -14.205 -10.159 -4.249 1.00 93.94 93 ASP A C 1
ATOM 746 O O . ASP A 1 93 ? -14.902 -10.949 -4.884 1.00 93.94 93 ASP A O 1
ATOM 750 N N . GLY A 1 94 ? -13.020 -10.521 -3.743 1.00 94.62 94 GLY A N 1
ATOM 751 C CA . GLY A 1 94 ? -12.470 -11.874 -3.774 1.00 94.62 94 GLY A CA 1
ATOM 752 C C . GLY A 1 94 ? -11.143 -12.008 -4.534 1.00 94.62 94 GLY A C 1
ATOM 753 O O . GLY A 1 94 ? -10.718 -11.095 -5.247 1.00 94.62 94 GLY A O 1
ATOM 754 N N . PRO A 1 95 ? -10.458 -13.159 -4.403 1.00 94.81 95 PRO A N 1
ATOM 755 C CA . PRO A 1 95 ? -9.182 -13.396 -5.065 1.00 94.81 95 PRO A CA 1
ATOM 756 C C . PRO A 1 95 ? -9.254 -13.163 -6.578 1.00 94.81 95 PRO A C 1
ATOM 758 O O . PRO A 1 95 ? -10.157 -13.637 -7.261 1.00 94.81 95 PRO A O 1
ATOM 761 N N . PHE A 1 96 ? -8.257 -12.449 -7.091 1.00 94.19 96 PHE A N 1
ATOM 762 C CA . PHE A 1 96 ? -8.059 -12.054 -8.484 1.00 94.19 96 PHE A CA 1
ATOM 763 C C . PHE A 1 96 ? -9.109 -11.085 -9.053 1.00 94.19 96 PHE A C 1
ATOM 765 O O . PHE A 1 96 ? -9.007 -10.726 -10.222 1.00 94.19 96 PHE A O 1
ATOM 772 N N . GLN A 1 97 ? -10.033 -10.578 -8.229 1.00 93.00 97 GLN A N 1
ATOM 773 C CA . GLN A 1 97 ? -11.031 -9.576 -8.613 1.00 93.00 97 GLN A CA 1
ATOM 774 C C . GLN A 1 97 ? -10.638 -8.200 -8.072 1.00 93.00 97 GLN A C 1
ATOM 776 O O . GLN A 1 97 ? -10.937 -7.877 -6.927 1.00 93.00 97 GLN A O 1
ATOM 781 N N . VAL A 1 98 ? -9.937 -7.384 -8.867 1.00 89.62 98 VAL A N 1
ATOM 782 C CA . VAL A 1 98 ? -9.495 -6.047 -8.424 1.00 89.62 98 VAL A CA 1
ATOM 783 C C . VAL A 1 98 ? -10.705 -5.203 -8.018 1.00 89.62 98 VAL A C 1
ATOM 785 O O . VAL A 1 98 ? -11.533 -4.853 -8.853 1.00 89.62 98 VAL A O 1
ATOM 788 N N . THR A 1 99 ? -10.792 -4.856 -6.733 1.00 91.19 99 THR A N 1
ATOM 789 C CA . THR A 1 99 ? -11.943 -4.129 -6.186 1.00 91.19 99 THR A CA 1
ATOM 790 C C . THR A 1 99 ? -11.676 -2.645 -6.087 1.00 91.19 99 THR A C 1
ATOM 792 O O . THR A 1 99 ? -10.749 -2.219 -5.405 1.00 91.19 99 THR A O 1
ATOM 795 N N . CYS A 1 100 ? -12.537 -1.840 -6.683 1.00 89.00 100 CYS A N 1
ATOM 796 C CA . CYS A 1 100 ? -12.483 -0.391 -6.577 1.00 89.00 100 CYS A CA 1
ATOM 797 C C . CYS A 1 100 ? -12.968 0.099 -5.205 1.00 89.00 100 CYS A C 1
ATOM 799 O O . CYS A 1 100 ? -13.856 -0.497 -4.589 1.00 89.00 100 CYS A O 1
ATOM 801 N N . PHE A 1 101 ? -12.375 1.190 -4.714 1.00 89.56 101 PHE A N 1
ATOM 802 C CA . PHE A 1 101 ? -12.884 1.864 -3.523 1.00 89.56 101 PHE A CA 1
ATOM 803 C C . PHE A 1 101 ? -14.088 2.758 -3.858 1.00 89.56 101 PHE A C 1
ATOM 805 O O . PHE A 1 101 ? -14.029 3.577 -4.771 1.00 89.56 101 PHE A O 1
ATOM 812 N N . GLU A 1 102 ? -15.137 2.642 -3.051 1.00 88.31 102 GLU A N 1
ATOM 813 C CA . GLU A 1 102 ? -16.401 3.361 -3.116 1.00 88.31 102 GLU A CA 1
ATOM 814 C C . GLU A 1 102 ? -16.734 3.860 -1.696 1.00 88.31 102 GLU A C 1
ATOM 816 O O . GLU A 1 102 ? -16.887 3.040 -0.785 1.00 88.31 102 GLU A O 1
ATOM 821 N N . PRO A 1 103 ? -16.867 5.182 -1.466 1.00 84.31 103 PRO A N 1
ATOM 822 C CA . PRO A 1 103 ? -17.011 5.746 -0.119 1.00 84.31 103 PRO A CA 1
AT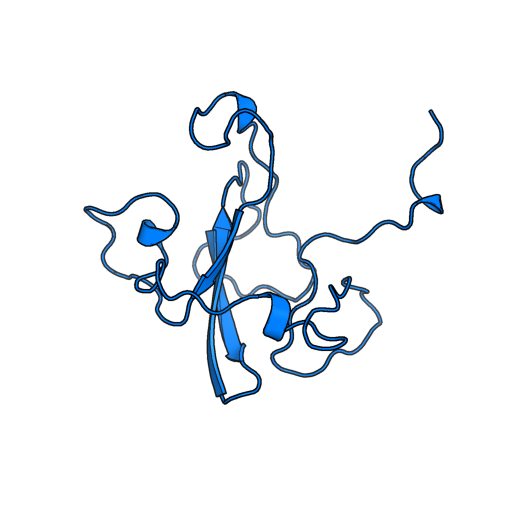OM 823 C C . PRO A 1 103 ? -18.194 5.224 0.706 1.00 84.31 103 PRO A C 1
ATOM 825 O O . PRO A 1 103 ? -18.138 5.260 1.931 1.00 84.31 103 PRO A O 1
ATOM 828 N N . GLN A 1 104 ? -19.262 4.767 0.047 1.00 86.94 104 GLN A N 1
ATOM 829 C CA . GLN A 1 104 ? -20.495 4.299 0.694 1.00 86.94 104 GLN A CA 1
ATOM 830 C C . GLN A 1 104 ? -20.601 2.767 0.759 1.00 86.94 104 GLN A C 1
ATOM 832 O O . GLN A 1 104 ? -21.560 2.238 1.320 1.00 86.94 104 GLN A O 1
ATOM 837 N N . LYS A 1 105 ? -19.628 2.035 0.198 1.00 89.69 105 LYS A N 1
ATOM 838 C CA . LYS A 1 105 ? -19.605 0.570 0.229 1.00 89.69 105 LYS A CA 1
ATOM 839 C C . LYS A 1 105 ? -18.933 0.095 1.513 1.00 89.69 105 LYS A C 1
ATOM 841 O O . LYS A 1 105 ? -17.876 0.582 1.913 1.00 89.69 105 LYS A O 1
ATOM 846 N N . THR A 1 106 ? -19.546 -0.894 2.157 1.00 91.88 106 THR A N 1
ATOM 847 C CA . THR A 1 106 ? -18.907 -1.627 3.254 1.00 91.88 106 THR A CA 1
ATOM 848 C C . THR A 1 106 ? -18.124 -2.792 2.67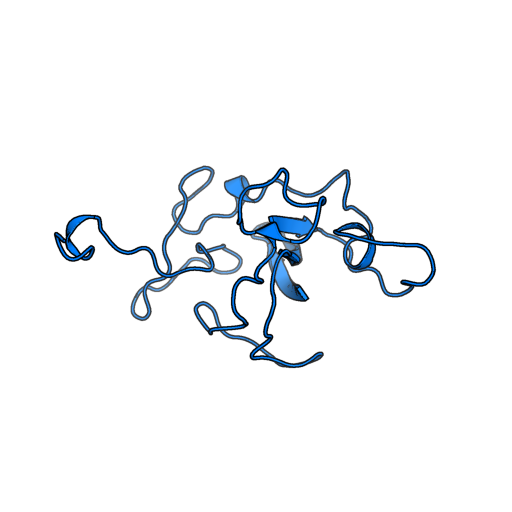1 1.00 91.88 106 THR A C 1
ATOM 850 O O . THR A 1 106 ? -18.606 -3.485 1.777 1.00 91.88 106 THR A O 1
ATOM 853 N N . TYR A 1 107 ? -16.920 -3.015 3.184 1.00 91.88 107 TYR A N 1
ATOM 854 C CA . TYR A 1 107 ? -16.024 -4.057 2.700 1.00 91.88 107 TYR A CA 1
ATOM 855 C C . TYR A 1 107 ? -15.736 -5.085 3.790 1.00 91.88 107 TYR A C 1
ATOM 857 O O . TYR A 1 107 ? -15.736 -4.720 4.970 1.00 91.88 107 TYR A O 1
ATOM 865 N N . PRO A 1 108 ? -15.417 -6.338 3.419 1.00 92.62 108 PRO A N 1
ATOM 866 C CA . PRO A 1 108 ? -14.926 -7.318 4.373 1.00 92.62 108 PRO A CA 1
ATOM 867 C C . PRO A 1 108 ? -13.720 -6.769 5.149 1.00 92.62 108 PRO A C 1
ATOM 869 O O . PRO A 1 108 ? -12.869 -6.087 4.557 1.00 92.62 108 PRO A O 1
ATOM 872 N N . PRO A 1 109 ? -13.618 -7.045 6.459 1.00 90.62 109 PRO A N 1
ATOM 873 C CA . PRO A 1 109 ? -12.451 -6.651 7.234 1.00 90.62 109 PRO A CA 1
ATOM 874 C C . PRO A 1 109 ? -11.190 -7.271 6.620 1.00 90.62 109 PRO A C 1
ATOM 876 O O . PRO A 1 109 ? -11.249 -8.334 6.005 1.00 90.62 109 PRO A O 1
ATOM 879 N N . HIS A 1 110 ? -10.053 -6.589 6.764 1.00 91.31 110 HIS A N 1
ATOM 880 C CA . HIS A 1 110 ? -8.745 -7.077 6.297 1.00 91.31 110 HIS A CA 1
ATOM 881 C C . HIS A 1 110 ? -8.612 -7.289 4.776 1.00 91.31 110 HIS A C 1
ATOM 883 O O . HIS A 1 110 ? -7.630 -7.856 4.307 1.00 91.31 110 HIS A O 1
ATOM 889 N N . SER A 1 111 ? -9.579 -6.806 3.992 1.00 93.69 111 SER A N 1
ATOM 890 C CA . SER A 1 111 ? -9.525 -6.812 2.528 1.00 93.69 111 SER A CA 1
ATOM 891 C C . SER A 1 111 ? -8.818 -5.587 1.949 1.00 93.69 111 SER A C 1
ATOM 893 O O . SER A 1 111 ? -8.733 -4.538 2.589 1.00 93.69 111 SER A O 1
ATOM 895 N N . LEU A 1 112 ? -8.404 -5.680 0.689 1.00 92.62 112 LEU A N 1
ATOM 896 C CA . LEU A 1 112 ? -7.853 -4.585 -0.095 1.00 92.62 112 LEU A CA 1
ATOM 897 C C . LEU A 1 112 ? -8.880 -4.025 -1.077 1.00 92.62 112 LEU A C 1
ATOM 899 O O . LEU A 1 112 ? -9.658 -4.748 -1.698 1.00 92.62 112 LEU A O 1
ATOM 903 N N . THR A 1 113 ? -8.807 -2.717 -1.274 1.00 92.25 113 THR A N 1
ATOM 904 C CA . THR A 1 113 ? -9.346 -2.038 -2.452 1.00 92.25 113 THR A CA 1
ATOM 905 C C . THR A 1 113 ? -8.197 -1.412 -3.211 1.00 92.25 113 THR A C 1
ATOM 907 O O . THR A 1 113 ? -7.163 -1.073 -2.628 1.00 92.25 113 THR A O 1
ATOM 910 N N . TYR A 1 114 ? -8.389 -1.220 -4.506 1.00 85.62 114 TYR A N 1
ATOM 911 C CA . TYR A 1 114 ? -7.477 -0.472 -5.336 1.00 85.62 114 TYR A CA 1
ATOM 912 C C . TYR A 1 114 ? -7.278 0.925 -4.721 1.00 85.62 114 TYR A C 1
ATOM 914 O O . TYR A 1 114 ? -8.256 1.570 -4.328 1.00 85.62 114 TYR A O 1
ATOM 922 N N . PRO A 1 115 ? -6.025 1.384 -4.563 1.00 74.44 115 PRO A N 1
ATOM 923 C CA . PRO A 1 115 ? -5.709 2.611 -3.827 1.00 74.44 115 PRO A CA 1
ATOM 924 C C . PRO A 1 115 ? -6.012 3.886 -4.620 1.00 74.44 115 PRO A C 1
ATOM 926 O O . PRO A 1 115 ? -5.765 4.990 -4.141 1.00 74.44 115 PRO A O 1
ATOM 929 N N . VAL A 1 116 ? -6.529 3.733 -5.836 1.00 69.94 116 VAL A N 1
ATOM 930 C CA . VAL A 1 116 ? -6.941 4.810 -6.726 1.00 69.94 116 VAL A CA 1
ATOM 931 C C . VAL A 1 116 ? -8.427 4.629 -6.994 1.00 69.94 116 VAL A C 1
ATOM 933 O O . VAL A 1 116 ? -8.902 3.501 -7.141 1.00 69.94 116 VAL A O 1
ATOM 936 N N . GLN A 1 117 ? -9.169 5.731 -7.052 1.00 64.69 117 GLN A N 1
ATOM 937 C CA . GLN A 1 117 ? -10.571 5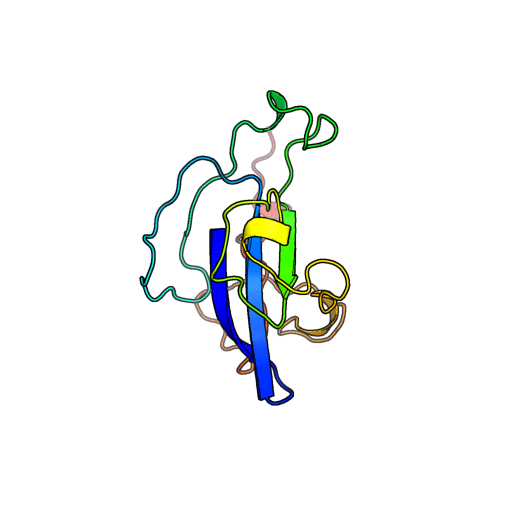.677 -7.441 1.00 64.69 117 GLN A CA 1
ATOM 938 C C . GLN A 1 117 ? -10.652 5.142 -8.872 1.00 64.69 117 GLN A C 1
ATOM 940 O O . GLN A 1 117 ? -10.088 5.740 -9.791 1.00 64.69 117 GLN A O 1
ATOM 945 N N . CYS A 1 118 ? -11.331 4.014 -9.062 1.00 64.00 118 CYS A N 1
ATOM 946 C CA . CYS A 1 118 ? -11.660 3.572 -10.405 1.00 64.00 118 CYS A CA 1
ATOM 947 C C . CYS A 1 118 ? -12.659 4.564 -10.986 1.00 64.00 118 CYS A C 1
ATOM 949 O O . CYS A 1 118 ? -13.696 4.829 -10.380 1.00 64.00 118 CYS A O 1
ATOM 951 N N . ARG A 1 119 ? -12.321 5.128 -12.139 1.00 63.88 119 ARG A N 1
ATOM 952 C CA . ARG A 1 119 ? -13.281 5.832 -12.983 1.00 63.88 119 ARG A CA 1
ATOM 953 C C . ARG A 1 119 ? -13.833 4.814 -13.964 1.00 63.88 119 ARG A C 1
ATOM 955 O O . ARG A 1 119 ? -13.051 4.031 -14.511 1.00 63.88 119 ARG A O 1
ATOM 962 N N . PHE A 1 120 ? -15.142 4.798 -14.168 1.00 58.91 120 PHE A N 1
ATOM 963 C CA . PHE A 1 120 ? -15.687 4.030 -15.278 1.00 58.91 120 PHE A CA 1
ATOM 964 C C . PHE A 1 120 ? -15.264 4.722 -16.581 1.00 58.91 120 PHE A C 1
ATOM 966 O O . PHE A 1 120 ? -14.993 5.923 -16.594 1.00 58.91 120 PHE A O 1
ATOM 973 N N . PHE A 1 121 ? -15.152 3.977 -17.684 1.00 57.81 121 PHE A N 1
ATOM 974 C CA . PHE A 1 121 ? -14.776 4.551 -18.989 1.00 57.81 121 PHE A CA 1
ATOM 975 C C . PHE A 1 121 ? -15.697 5.714 -19.405 1.00 57.81 121 PHE A C 1
ATOM 977 O O . PHE A 1 121 ? -15.275 6.613 -20.123 1.00 57.81 121 PHE A O 1
ATOM 984 N N . GLU A 1 122 ? -16.930 5.710 -18.902 1.00 58.38 122 GLU A N 1
ATOM 985 C CA . GLU A 1 122 ? -17.964 6.729 -19.096 1.00 58.38 122 GLU A CA 1
ATOM 986 C C . GLU A 1 122 ? -17.634 8.071 -18.409 1.00 58.38 122 GLU A C 1
ATOM 988 O O . GLU A 1 122 ? -18.131 9.111 -18.831 1.00 58.38 122 GLU A O 1
ATOM 993 N N . ASP A 1 123 ? -16.754 8.067 -17.401 1.00 55.81 123 ASP A N 1
ATOM 994 C CA . ASP A 1 123 ? -16.318 9.253 -16.648 1.00 55.81 123 ASP A CA 1
ATOM 995 C C . ASP A 1 123 ? -15.057 9.915 -17.238 1.00 55.81 123 ASP A C 1
ATOM 997 O O . ASP A 1 123 ? -14.531 10.888 -16.683 1.00 55.81 123 ASP A O 1
ATOM 1001 N N . VAL A 1 124 ? -14.506 9.368 -18.328 1.00 57.50 124 VAL A N 1
ATOM 1002 C CA . VAL A 1 124 ? -13.389 9.973 -19.060 1.00 57.50 124 VAL A CA 1
ATOM 1003 C C . VAL A 1 124 ? -13.988 10.964 -20.061 1.00 57.50 124 VAL A C 1
ATOM 1005 O O . VAL A 1 124 ? -14.668 10.525 -20.988 1.00 57.50 124 VAL A O 1
ATOM 1008 N N . PRO A 1 125 ? -13.763 12.286 -19.917 1.00 54.50 125 PRO A N 1
ATOM 1009 C CA . PRO A 1 125 ? -14.261 13.235 -20.899 1.00 54.50 125 PRO A CA 1
ATOM 1010 C C . PRO A 1 125 ? -13.695 12.871 -22.273 1.00 54.50 125 PRO A C 1
ATOM 1012 O O . PRO A 1 125 ? -12.476 12.792 -22.446 1.00 54.50 125 PRO A O 1
ATOM 1015 N N . SER A 1 126 ? -14.583 12.639 -23.239 1.00 59.34 126 SER A N 1
ATOM 1016 C CA . SER A 1 126 ? -14.214 12.579 -24.649 1.00 59.34 126 SER A CA 1
ATOM 1017 C C . SER A 1 126 ? -13.533 13.897 -25.007 1.00 59.34 126 SER A C 1
ATOM 1019 O O . SER A 1 126 ? -14.111 14.963 -24.780 1.00 59.34 126 SER A O 1
ATOM 1021 N N . SER A 1 127 ? -12.286 13.796 -25.466 1.00 61.44 127 SER A N 1
ATOM 1022 C CA . SER A 1 127 ? -11.465 14.933 -25.899 1.00 61.44 127 SER A CA 1
ATOM 1023 C C . SER A 1 127 ? -12.111 15.711 -27.039 1.00 61.44 127 SER A C 1
ATOM 1025 O O . SER A 1 127 ? -12.824 15.077 -27.849 1.00 61.44 127 SER A O 1
#

Secondary structure (DSSP, 8-state):
-EEEEEE-TTS-EEEEEEESEEEESS-TTPPPPTT---EEE--GGGSGGGTTS---EEEEES-B-S--TT--GGGGTBTTTTSPPPGGG-BTT-TT--PPP-TT----TT-B--SSPPPPGGGS---

pLDDT: mean 85.92, std 12.69, range [52.5, 97.0]

Sequence (127 aa):
MAIDHGPDPGGEKLYALYGHLGAHSVEEGEKVKRGQKIGEMGDDLKRNCTGGVGHLHFQLGRRYRTSKQRWWGSAYFLEDYRDAPNPHLYWADGPFQVTCFEPQKTYPPHSLTYPVQCRFFEDVPSS

Radius of gyration: 15.48 Å; chains: 1; bounding box: 43×30×38 Å

Foldseek 3Di:
DKDWLQAAPVRATKIKDKPQFDAAPDDPPDDDDQLDGGGHGHPCCVPVVPVNDGDIDIFMARDFDPDQVPDDDPVSTHVCRVVTDDLQQFAQVGRNDAAADDPPDDTDRNGDHDNDHDDDPVNDPDD